Protein AF-A0AAV4QPP6-F1 (afdb_monomer_lite)

Structure (mmCIF, N/CA/C/O backbone):
data_AF-A0AAV4QPP6-F1
#
_entry.id   AF-A0AAV4QPP6-F1
#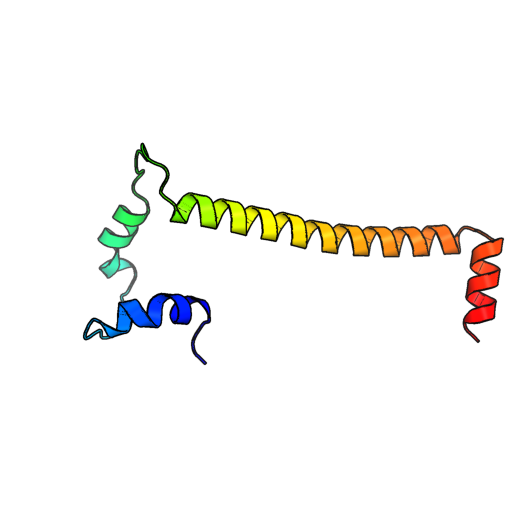
loop_
_atom_site.group_PDB
_atom_site.id
_atom_site.type_symbol
_atom_site.label_atom_id
_atom_site.label_alt_id
_atom_site.label_comp_id
_atom_site.label_asym_id
_atom_site.label_entity_id
_atom_site.label_seq_id
_atom_site.pdbx_PDB_ins_code
_atom_site.Cartn_x
_atom_site.Cartn_y
_atom_site.Cartn_z
_atom_site.occupancy
_atom_site.B_iso_or_equiv
_atom_site.auth_seq_id
_atom_site.auth_comp_id
_atom_site.auth_asym_id
_atom_site.auth_atom_id
_atom_site.pdbx_PDB_model_num
ATOM 1 N N . MET A 1 1 ? 1.918 -17.179 -1.667 1.00 47.09 1 MET A N 1
ATOM 2 C CA . MET A 1 1 ? 1.004 -16.242 -0.980 1.00 47.09 1 MET A CA 1
ATOM 3 C C . MET A 1 1 ? 1.116 -14.900 -1.697 1.00 47.09 1 MET A C 1
ATOM 5 O O . MET A 1 1 ? 2.136 -14.239 -1.564 1.00 47.09 1 MET A O 1
ATOM 9 N N . THR A 1 2 ? 0.168 -14.554 -2.567 1.00 59.47 2 THR A N 1
ATOM 10 C CA . THR A 1 2 ? 0.163 -13.263 -3.278 1.00 59.47 2 THR A CA 1
ATOM 11 C C . THR A 1 2 ? -0.408 -12.190 -2.361 1.00 59.47 2 THR A C 1
ATOM 13 O O . THR A 1 2 ? -1.460 -12.387 -1.758 1.00 59.47 2 THR A O 1
ATOM 16 N N . SER A 1 3 ? 0.282 -11.056 -2.236 1.00 77.69 3 SER A N 1
ATOM 17 C CA . SER A 1 3 ? -0.217 -9.911 -1.469 1.00 77.69 3 SER A CA 1
ATOM 18 C C . SER A 1 3 ? -1.577 -9.466 -2.013 1.00 77.69 3 SER A C 1
ATOM 20 O O . SER A 1 3 ? -1.724 -9.277 -3.221 1.00 77.69 3 SER A O 1
ATOM 22 N N . GLY A 1 4 ? -2.562 -9.245 -1.136 1.00 81.12 4 GLY A N 1
ATOM 23 C CA . GLY A 1 4 ? -3.895 -8.773 -1.538 1.00 81.12 4 GLY A CA 1
ATOM 24 C C . GLY A 1 4 ? -3.867 -7.451 -2.31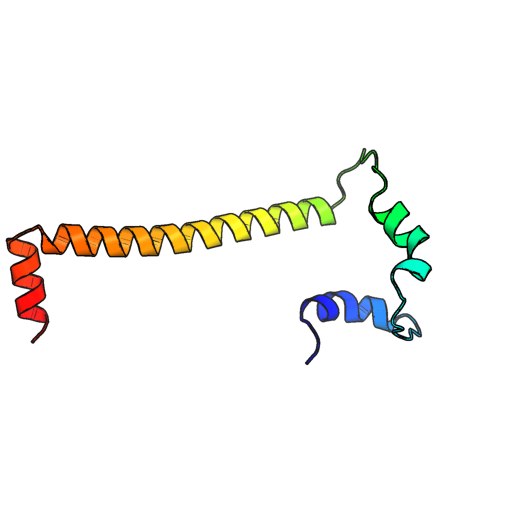8 1.00 81.12 4 GLY A C 1
ATOM 25 O O . GLY A 1 4 ? -4.740 -7.198 -3.142 1.00 81.12 4 GLY A O 1
ATOM 26 N N . ARG A 1 5 ? -2.818 -6.634 -2.137 1.00 80.50 5 ARG A N 1
ATOM 27 C CA . ARG A 1 5 ? -2.600 -5.413 -2.929 1.00 80.50 5 ARG A CA 1
ATOM 28 C C . ARG A 1 5 ? -2.242 -5.710 -4.383 1.00 80.50 5 ARG A C 1
ATOM 30 O O . ARG A 1 5 ? -2.689 -4.988 -5.263 1.00 80.50 5 ARG A O 1
ATOM 37 N N . LEU A 1 6 ? -1.475 -6.770 -4.635 1.00 83.56 6 LEU A N 1
ATOM 38 C CA . LEU A 1 6 ? -1.085 -7.163 -5.989 1.00 83.56 6 LEU A CA 1
ATOM 39 C C . LEU A 1 6 ? -2.278 -7.742 -6.758 1.00 83.56 6 LEU A C 1
ATOM 41 O O . LEU A 1 6 ? -2.431 -7.450 -7.938 1.00 83.56 6 LEU A O 1
ATOM 45 N N . LEU A 1 7 ? -3.163 -8.479 -6.070 1.00 85.06 7 LEU A N 1
ATOM 46 C CA . LEU A 1 7 ? -4.386 -9.043 -6.657 1.00 85.06 7 LEU A CA 1
ATOM 47 C C . LEU A 1 7 ? -5.283 -7.986 -7.315 1.00 85.06 7 LEU A C 1
ATOM 49 O O . LEU A 1 7 ? -5.880 -8.262 -8.351 1.00 85.06 7 LEU A O 1
ATOM 53 N N . ARG A 1 8 ? -5.319 -6.761 -6.772 1.00 84.94 8 ARG A N 1
ATOM 54 C CA . ARG A 1 8 ? -6.060 -5.633 -7.363 1.00 84.94 8 ARG A CA 1
ATOM 55 C C . ARG A 1 8 ? -5.599 -5.300 -8.783 1.00 84.94 8 ARG A C 1
ATOM 57 O O . ARG A 1 8 ? -6.411 -4.894 -9.603 1.00 84.94 8 ARG A O 1
ATOM 64 N N . TYR A 1 9 ? -4.309 -5.469 -9.057 1.00 88.88 9 TYR A N 1
ATOM 65 C CA . TYR A 1 9 ? -3.694 -5.116 -10.333 1.00 88.88 9 TYR A CA 1
ATOM 66 C C . TYR A 1 9 ? -3.477 -6.326 -11.244 1.00 88.88 9 TYR A C 1
ATOM 68 O O . TYR A 1 9 ? -2.927 -6.155 -12.325 1.00 88.88 9 TYR A O 1
ATOM 76 N N . VAL A 1 10 ? -3.900 -7.537 -10.852 1.00 88.31 10 VAL A N 1
ATOM 77 C CA . VAL A 1 10 ? -3.624 -8.765 -11.621 1.00 88.31 10 VAL A CA 1
ATOM 78 C C . VAL A 1 10 ? -4.124 -8.655 -13.052 1.00 88.31 10 VAL A C 1
ATOM 80 O O . VAL A 1 10 ? -3.342 -8.890 -13.960 1.00 88.31 10 VAL A O 1
ATOM 83 N N . SER A 1 11 ? -5.371 -8.230 -13.262 1.00 89.12 11 SER A N 1
ATOM 84 C CA . SER A 1 11 ? -5.953 -8.074 -14.602 1.00 89.12 11 SER A CA 1
ATOM 85 C C . SER A 1 11 ? -5.148 -7.122 -15.491 1.00 89.12 11 SER A C 1
ATOM 87 O O . SER A 1 11 ? -4.930 -7.407 -16.666 1.00 89.12 11 SER A O 1
ATOM 89 N N . PHE A 1 12 ? -4.666 -6.014 -14.926 1.00 90.69 12 PHE A N 1
ATOM 90 C CA . PHE A 1 12 ? -3.825 -5.053 -15.636 1.00 90.69 12 PHE A CA 1
ATOM 91 C C . PHE A 1 12 ? -2.435 -5.624 -15.942 1.00 90.69 12 PHE A C 1
ATOM 93 O O . PHE A 1 12 ? -1.964 -5.540 -17.070 1.00 90.69 12 PHE A O 1
ATOM 100 N N . LEU A 1 13 ? -1.786 -6.243 -14.955 1.00 90.88 13 LEU A N 1
ATOM 101 C CA . LEU A 1 13 ? -0.433 -6.781 -15.098 1.00 90.88 13 LEU A CA 1
ATOM 102 C C . LEU A 1 13 ? -0.383 -7.972 -16.060 1.00 90.88 13 LEU A C 1
ATOM 104 O O . LEU A 1 13 ? 0.589 -8.108 -16.794 1.00 90.88 13 LEU A O 1
ATOM 108 N N . THR A 1 14 ? -1.434 -8.796 -16.114 1.00 91.06 14 THR A N 1
ATOM 109 C CA . THR A 1 14 ? -1.524 -9.929 -17.053 1.00 91.06 14 THR A CA 1
ATOM 110 C C . THR A 1 14 ? -1.614 -9.509 -18.516 1.00 91.06 14 THR A C 1
ATOM 112 O O . THR A 1 14 ? -1.427 -10.347 -19.392 1.00 91.06 14 THR A O 1
ATOM 115 N N . ALA A 1 15 ? -1.901 -8.235 -18.800 1.00 94.62 15 ALA A N 1
ATOM 116 C CA . ALA A 1 15 ? -1.944 -7.726 -20.167 1.00 94.62 15 ALA A CA 1
ATOM 117 C C . ALA A 1 15 ? -0.547 -7.532 -20.786 1.00 94.62 15 ALA A C 1
ATOM 119 O O . ALA A 1 15 ? -0.449 -7.300 -21.989 1.00 94.62 15 ALA A O 1
ATOM 120 N N . PHE A 1 16 ? 0.521 -7.620 -19.989 1.00 94.00 16 PHE A N 1
ATOM 121 C CA . PHE A 1 16 ? 1.892 -7.395 -20.438 1.00 94.00 16 PHE A CA 1
ATOM 122 C C . PHE A 1 16 ? 2.785 -8.582 -20.070 1.00 94.00 16 PHE A C 1
ATOM 124 O O . PHE A 1 16 ? 2.597 -9.221 -19.032 1.00 94.00 16 PHE A O 1
ATOM 131 N N . ASP A 1 17 ? 3.787 -8.842 -20.907 1.00 94.88 17 ASP A N 1
ATOM 132 C CA . ASP A 1 17 ? 4.852 -9.793 -20.599 1.00 94.88 17 ASP A CA 1
ATOM 133 C C . ASP A 1 17 ? 5.878 -9.107 -19.688 1.00 94.88 17 ASP A C 1
ATOM 135 O O . ASP A 1 17 ? 6.709 -8.320 -20.144 1.00 94.88 17 ASP A O 1
ATOM 139 N N . ASN A 1 18 ? 5.731 -9.307 -18.376 1.00 89.94 18 ASN A N 1
ATOM 140 C CA . ASN A 1 18 ? 6.531 -8.626 -17.362 1.00 89.94 18 ASN A CA 1
ATOM 141 C C . ASN A 1 18 ? 7.474 -9.597 -16.656 1.00 89.94 18 ASN A C 1
ATOM 143 O O . ASN A 1 18 ? 7.054 -10.652 -16.181 1.00 89.94 18 ASN A O 1
ATOM 147 N N . GLU A 1 19 ? 8.707 -9.151 -16.435 1.00 93.62 19 GLU A N 1
ATOM 148 C CA . GLU A 1 19 ? 9.649 -9.785 -15.519 1.00 93.62 19 GLU A CA 1
ATOM 149 C C . GLU A 1 19 ? 9.855 -8.895 -14.285 1.00 93.62 19 GLU A C 1
ATOM 151 O O . GLU A 1 19 ? 10.099 -7.691 -14.395 1.00 93.62 19 GLU A O 1
ATOM 156 N N . VAL A 1 20 ? 9.743 -9.475 -13.086 1.00 89.69 20 VAL A N 1
ATOM 157 C CA . VAL A 1 20 ? 9.964 -8.743 -11.831 1.00 89.69 20 VAL A CA 1
ATOM 158 C C . VAL A 1 20 ? 11.438 -8.825 -11.455 1.00 89.69 20 VAL A C 1
ATOM 160 O O . VAL A 1 20 ? 11.918 -9.866 -11.013 1.00 89.69 20 VAL A O 1
ATOM 163 N N . ILE A 1 21 ? 12.132 -7.696 -11.570 1.00 94.00 21 ILE A N 1
ATOM 164 C CA . ILE A 1 21 ? 13.555 -7.554 -11.247 1.00 94.00 21 ILE A CA 1
ATOM 165 C C . ILE A 1 21 ? 13.766 -6.623 -10.054 1.00 94.00 21 ILE A C 1
ATOM 167 O O . ILE A 1 21 ? 13.154 -5.560 -9.939 1.00 94.00 21 ILE A O 1
ATOM 171 N N . PHE A 1 22 ? 14.662 -7.024 -9.153 1.00 94.38 22 PHE A N 1
ATOM 172 C CA . PHE A 1 22 ? 15.109 -6.170 -8.058 1.00 94.38 22 PHE A CA 1
ATOM 173 C C . PHE A 1 22 ? 16.135 -5.156 -8.575 1.00 94.38 22 PHE A C 1
ATOM 175 O O . PHE A 1 22 ? 17.178 -5.546 -9.096 1.00 94.38 22 PHE A O 1
ATOM 182 N N . MET A 1 23 ? 15.864 -3.866 -8.377 1.00 92.62 23 MET A N 1
ATOM 183 C CA . MET A 1 23 ? 16.785 -2.774 -8.707 1.00 92.62 23 MET A CA 1
ATOM 184 C C . MET A 1 23 ? 17.346 -2.145 -7.434 1.00 92.62 23 MET A C 1
ATOM 186 O O . MET A 1 23 ? 16.603 -1.839 -6.496 1.00 92.62 23 MET A O 1
ATOM 190 N N . LYS A 1 24 ? 18.663 -1.919 -7.395 1.00 94.06 24 LYS A N 1
ATOM 191 C CA . LYS A 1 24 ? 19.302 -1.237 -6.261 1.00 94.06 24 LYS A CA 1
ATOM 192 C C . LYS A 1 24 ? 18.910 0.241 -6.256 1.00 94.06 24 LYS A C 1
ATOM 194 O O . LYS A 1 24 ? 18.751 0.857 -7.304 1.00 94.06 24 LYS A O 1
ATOM 199 N N . GLY A 1 25 ? 18.833 0.849 -5.070 1.00 88.81 25 GLY A N 1
ATOM 200 C CA . GLY A 1 25 ? 18.391 2.245 -4.927 1.00 88.81 25 GLY A CA 1
ATOM 201 C C . GLY A 1 25 ? 19.202 3.259 -5.746 1.00 88.81 25 GLY A C 1
ATOM 202 O O . GLY A 1 25 ? 18.634 4.214 -6.261 1.00 88.81 25 GLY A O 1
ATOM 203 N N . ILE A 1 26 ? 20.503 3.012 -5.934 1.00 92.25 26 ILE A N 1
ATOM 204 C CA . ILE A 1 26 ? 21.392 3.869 -6.740 1.00 92.25 26 ILE A CA 1
ATOM 205 C C . ILE A 1 26 ? 20.997 3.843 -8.227 1.00 92.25 26 ILE A C 1
ATOM 207 O O . ILE A 1 26 ? 21.055 4.867 -8.899 1.00 92.25 26 ILE A O 1
ATOM 211 N N . GLU A 1 27 ? 20.552 2.693 -8.732 1.00 93.81 27 GLU A N 1
ATOM 212 C CA . GLU A 1 27 ? 20.125 2.510 -10.127 1.00 93.81 27 GLU A CA 1
ATOM 213 C C . GLU A 1 27 ? 18.704 3.050 -10.362 1.00 93.81 27 GLU A C 1
ATOM 215 O O . GLU A 1 27 ? 18.349 3.419 -11.478 1.00 93.81 27 GLU A O 1
ATOM 220 N N . ASN A 1 28 ? 17.903 3.164 -9.298 1.00 94.19 28 ASN A N 1
ATOM 221 C CA . ASN A 1 28 ? 16.526 3.654 -9.340 1.00 94.19 28 ASN A CA 1
ATOM 222 C C . ASN A 1 28 ? 16.390 5.153 -8.999 1.00 94.19 28 ASN A C 1
ATOM 224 O O . ASN A 1 28 ? 15.285 5.635 -8.738 1.00 94.19 28 ASN A O 1
ATOM 228 N N . ILE A 1 29 ? 17.500 5.902 -8.979 1.00 95.06 29 ILE A N 1
ATOM 229 C CA . ILE A 1 29 ? 17.527 7.286 -8.481 1.00 95.06 29 ILE A CA 1
ATOM 230 C C . ILE A 1 29 ? 16.591 8.215 -9.258 1.00 95.06 29 ILE A C 1
ATOM 232 O O . ILE A 1 29 ? 15.898 9.028 -8.661 1.00 95.06 29 ILE A O 1
ATOM 236 N N . ASN A 1 30 ? 16.492 8.047 -10.578 1.00 94.06 30 ASN A N 1
ATOM 237 C CA . ASN A 1 30 ? 15.624 8.882 -11.408 1.00 94.06 30 ASN A CA 1
ATOM 238 C C . ASN A 1 30 ? 14.144 8.669 -11.070 1.00 94.06 30 ASN A C 1
ATOM 240 O O . ASN A 1 30 ? 13.392 9.636 -10.957 1.00 94.06 30 ASN A O 1
ATOM 244 N N . ALA A 1 31 ? 13.728 7.413 -10.880 1.00 92.25 31 ALA A N 1
ATOM 245 C CA . ALA A 1 31 ? 12.357 7.101 -10.497 1.00 92.25 31 ALA A CA 1
ATOM 246 C C . ALA A 1 31 ? 12.056 7.596 -9.076 1.00 92.25 31 ALA A C 1
ATOM 248 O O . ALA A 1 31 ? 10.988 8.163 -8.851 1.00 92.25 31 ALA A O 1
ATOM 249 N N . ASP A 1 32 ? 13.002 7.455 -8.139 1.00 93.44 32 ASP A N 1
ATOM 250 C CA . ASP A 1 32 ? 12.866 8.005 -6.786 1.00 93.44 32 ASP A CA 1
ATOM 251 C C . ASP A 1 32 ? 12.712 9.537 -6.827 1.00 93.44 32 ASP A C 1
ATOM 253 O O . ASP A 1 32 ? 11.741 10.065 -6.282 1.00 93.44 32 ASP A O 1
ATOM 257 N N . CYS A 1 33 ? 13.572 10.247 -7.566 1.00 93.12 33 CYS A N 1
ATOM 258 C CA . CYS A 1 33 ? 13.490 11.698 -7.744 1.00 93.12 33 CYS A CA 1
ATOM 259 C C . CYS A 1 33 ? 12.150 12.140 -8.346 1.00 93.12 33 CYS A C 1
ATOM 261 O O . CYS A 1 33 ? 11.523 13.059 -7.822 1.00 93.12 33 CYS A O 1
ATOM 263 N N . LEU A 1 34 ? 11.688 11.483 -9.415 1.00 91.31 34 LEU A N 1
ATOM 264 C CA . LEU A 1 34 ? 10.410 11.811 -10.054 1.00 91.31 34 LEU A CA 1
ATOM 265 C C . LEU A 1 34 ? 9.217 11.508 -9.146 1.00 91.31 34 LEU A C 1
ATOM 267 O O . LEU A 1 34 ? 8.274 12.292 -9.106 1.00 91.31 34 LEU A O 1
ATOM 271 N N . SER A 1 35 ? 9.269 10.419 -8.378 1.00 90.38 35 SER A N 1
ATOM 272 C CA . SER A 1 35 ? 8.198 10.064 -7.440 1.00 90.38 35 SER A CA 1
ATOM 273 C C . SER A 1 35 ? 8.035 11.079 -6.301 1.00 90.38 35 SER A C 1
ATOM 275 O O . SER A 1 35 ? 6.940 11.235 -5.766 1.00 90.38 35 SER A O 1
ATOM 277 N N . ARG A 1 36 ? 9.117 11.786 -5.943 1.00 89.88 36 ARG A N 1
ATOM 278 C CA . ARG A 1 36 ? 9.147 12.8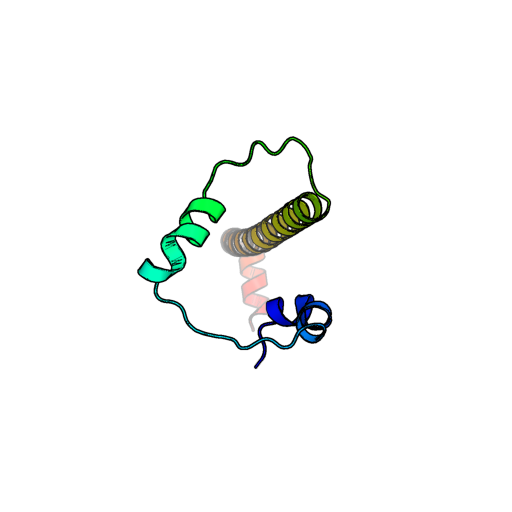22 -4.898 1.00 89.88 36 ARG A CA 1
ATOM 279 C C . ARG A 1 36 ? 8.969 14.234 -5.447 1.00 89.88 36 ARG A C 1
ATOM 281 O O . ARG A 1 36 ? 8.860 15.173 -4.658 1.00 89.88 36 ARG A O 1
ATOM 288 N N . ALA A 1 37 ? 8.994 14.404 -6.768 1.00 90.50 37 ALA A N 1
ATOM 289 C CA . ALA A 1 37 ? 8.882 15.715 -7.379 1.00 90.50 37 ALA A CA 1
ATOM 290 C C . ALA A 1 37 ? 7.522 16.336 -7.012 1.00 90.50 37 ALA A C 1
ATOM 292 O O . ALA A 1 37 ? 6.492 15.664 -7.114 1.00 90.50 37 ALA A O 1
ATOM 293 N N . PRO A 1 38 ? 7.483 17.607 -6.576 1.00 86.88 38 PRO A N 1
ATOM 294 C CA . PRO A 1 38 ? 6.232 18.255 -6.225 1.00 86.88 38 PRO A CA 1
ATOM 295 C C . PRO A 1 38 ? 5.366 18.392 -7.478 1.00 86.88 38 PRO A C 1
ATOM 297 O O . PRO A 1 38 ? 5.687 19.138 -8.403 1.00 86.88 38 PRO A O 1
ATOM 300 N N . ILE A 1 39 ? 4.250 17.668 -7.509 1.00 80.19 39 ILE A N 1
ATOM 301 C CA . ILE A 1 39 ? 3.257 17.799 -8.570 1.00 80.19 39 ILE A CA 1
ATOM 302 C C . ILE A 1 39 ? 2.313 18.928 -8.165 1.00 80.19 39 ILE A C 1
ATOM 304 O O . ILE A 1 39 ? 1.657 18.858 -7.126 1.00 80.19 39 ILE A O 1
ATOM 308 N N . ALA A 1 40 ? 2.202 19.960 -9.002 1.00 72.75 40 ALA A N 1
ATOM 309 C CA . ALA A 1 40 ? 1.130 20.943 -8.894 1.00 72.75 40 ALA A CA 1
ATOM 310 C C . ALA A 1 40 ? -0.194 20.270 -9.300 1.00 72.75 40 ALA A C 1
ATOM 312 O O . ALA A 1 40 ? -0.651 20.389 -10.437 1.00 72.75 40 ALA A O 1
ATOM 313 N N . GLN A 1 41 ? -0.777 19.485 -8.391 1.00 67.19 41 GLN A N 1
ATOM 314 C CA . GLN A 1 41 ? -2.034 18.779 -8.623 1.00 67.19 41 GLN A CA 1
ATOM 315 C C . GLN A 1 41 ? -3.171 19.790 -8.748 1.00 67.19 41 GLN A C 1
ATOM 317 O O . GLN A 1 41 ? -3.711 20.290 -7.766 1.00 67.19 41 GLN A O 1
ATOM 322 N N . LYS A 1 42 ? -3.514 20.108 -9.996 1.00 66.88 42 LYS A N 1
ATOM 323 C CA . LYS A 1 42 ? -4.617 21.009 -10.343 1.00 66.88 42 LYS A CA 1
ATOM 324 C C . LYS A 1 42 ? -5.971 20.292 -10.393 1.00 66.88 42 LYS A C 1
ATOM 326 O O . LYS A 1 42 ? -7.001 20.954 -10.385 1.00 66.88 42 LYS A O 1
ATOM 331 N N . ILE A 1 43 ? -5.963 18.959 -10.478 1.00 70.62 43 ILE A N 1
ATOM 332 C CA . ILE A 1 43 ? -7.143 18.115 -10.691 1.00 70.62 43 ILE A CA 1
ATOM 333 C C . ILE A 1 43 ? -7.091 16.963 -9.688 1.00 70.62 43 ILE A C 1
ATOM 335 O O . ILE A 1 43 ? -6.088 16.254 -9.606 1.00 70.62 43 ILE A O 1
ATOM 339 N N . LEU A 1 44 ? -8.166 16.797 -8.920 1.00 72.62 44 LEU A N 1
ATOM 340 C CA . LEU A 1 44 ? -8.374 15.625 -8.077 1.00 72.62 44 LEU A CA 1
ATOM 341 C C . LEU A 1 44 ? -8.744 14.451 -8.983 1.00 72.62 44 LEU A C 1
ATOM 343 O O . LEU A 1 44 ? -9.702 14.551 -9.745 1.00 72.62 44 LEU A O 1
ATOM 347 N N . THR A 1 45 ? -7.978 13.365 -8.923 1.00 80.06 45 THR A N 1
ATOM 348 C CA . THR A 1 45 ? -8.342 12.119 -9.603 1.00 80.06 45 THR A CA 1
ATOM 349 C C . THR A 1 45 ? -9.248 11.281 -8.707 1.00 80.06 45 THR A C 1
ATOM 351 O O . THR A 1 45 ? -9.142 11.346 -7.479 1.00 80.06 45 THR A O 1
ATOM 354 N N . ASP A 1 46 ? -10.110 10.465 -9.311 1.00 81.44 46 ASP A N 1
ATOM 355 C CA . ASP A 1 46 ? -11.035 9.599 -8.571 1.00 81.44 46 ASP A CA 1
ATOM 356 C C . ASP A 1 46 ? -10.292 8.685 -7.583 1.00 81.44 46 ASP A C 1
ATOM 358 O O . ASP A 1 46 ? -10.675 8.588 -6.419 1.00 81.44 46 ASP A O 1
ATOM 362 N N . ASP A 1 47 ? -9.148 8.119 -7.983 1.00 82.62 47 ASP A N 1
ATOM 363 C CA . ASP A 1 47 ? -8.293 7.311 -7.100 1.00 82.62 47 ASP A CA 1
ATOM 364 C C . ASP A 1 47 ? -7.836 8.065 -5.844 1.00 82.62 47 ASP A C 1
ATOM 366 O O . ASP A 1 47 ? -7.769 7.486 -4.757 1.00 82.62 47 ASP A O 1
ATOM 370 N N . MET A 1 48 ? -7.529 9.361 -5.955 1.00 78.75 48 MET A N 1
ATOM 371 C CA . MET A 1 48 ? -7.146 10.168 -4.794 1.00 78.75 48 MET A CA 1
ATOM 372 C C . MET A 1 48 ? -8.321 10.373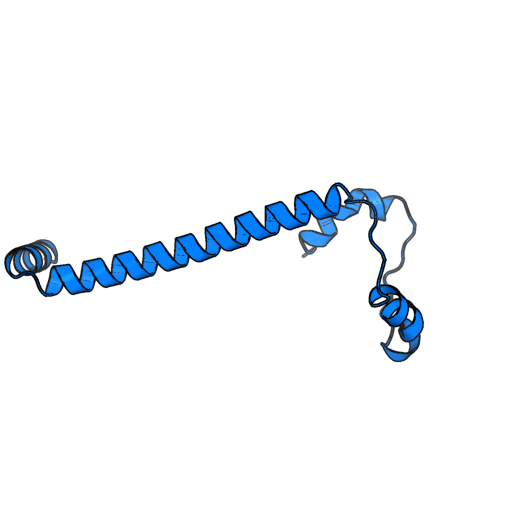 -3.840 1.00 78.75 48 MET A C 1
ATOM 374 O O . MET A 1 48 ? -8.127 10.343 -2.623 1.00 78.75 48 MET A O 1
ATOM 378 N N . ILE A 1 49 ? -9.525 10.570 -4.383 1.00 83.94 49 ILE A N 1
ATOM 379 C CA . ILE A 1 49 ? -10.753 10.726 -3.599 1.00 83.94 49 ILE A CA 1
ATOM 380 C C . ILE A 1 49 ? -11.049 9.416 -2.865 1.00 83.94 49 ILE A C 1
ATOM 382 O O . ILE A 1 49 ? -11.140 9.416 -1.636 1.00 83.94 49 ILE A O 1
ATOM 386 N N . PHE A 1 50 ? -11.057 8.287 -3.578 1.00 84.88 50 PHE A N 1
ATOM 387 C CA . PHE A 1 50 ? -11.284 6.968 -2.986 1.00 84.88 50 PHE A CA 1
ATOM 388 C C . PHE A 1 50 ? -10.254 6.620 -1.915 1.00 84.88 50 PHE A C 1
ATOM 390 O O . PHE A 1 50 ? -10.603 6.100 -0.853 1.00 84.88 50 PHE A O 1
ATOM 397 N N . ASN A 1 51 ? -8.973 6.910 -2.156 1.00 85.75 51 ASN A N 1
ATOM 398 C CA . ASN A 1 51 ? -7.925 6.609 -1.187 1.00 85.75 51 ASN A CA 1
ATOM 399 C C . ASN A 1 51 ? -8.052 7.486 0.069 1.00 85.75 51 ASN A C 1
ATOM 401 O O . ASN A 1 51 ? -7.826 7.012 1.184 1.00 85.75 51 ASN A O 1
ATOM 405 N N . LYS A 1 52 ? -8.470 8.747 -0.092 1.00 86.50 52 LYS A N 1
ATOM 406 C CA . LYS A 1 52 ? -8.750 9.649 1.029 1.00 86.50 52 LYS A CA 1
ATOM 407 C C . LYS A 1 52 ? -9.923 9.146 1.869 1.00 86.50 52 LYS A C 1
ATOM 409 O O . LYS A 1 52 ? -9.787 9.067 3.088 1.00 86.50 52 LYS A O 1
ATOM 414 N N . GLU A 1 53 ? -11.031 8.771 1.237 1.00 88.62 53 GLU A N 1
ATOM 415 C CA . GLU A 1 53 ? -12.204 8.213 1.923 1.00 88.62 53 GLU A CA 1
ATOM 416 C C . GLU A 1 53 ? -11.868 6.898 2.632 1.00 88.62 53 GLU A C 1
ATOM 418 O O . GLU A 1 53 ? -12.164 6.731 3.814 1.00 88.62 53 GLU A O 1
ATOM 423 N N . THR A 1 54 ? -11.159 5.992 1.955 1.00 88.62 54 THR A N 1
ATOM 424 C CA . THR A 1 54 ? -10.722 4.713 2.537 1.00 88.62 54 THR A CA 1
ATOM 425 C C . THR A 1 54 ? -9.859 4.936 3.778 1.00 88.62 54 THR A C 1
ATOM 427 O O . THR A 1 54 ? -10.038 4.271 4.799 1.00 88.62 54 THR A O 1
ATOM 430 N N . ASN A 1 55 ? -8.934 5.898 3.717 1.00 89.12 55 ASN A N 1
ATOM 431 C CA . ASN A 1 55 ? -8.095 6.250 4.856 1.00 89.12 55 ASN A CA 1
ATOM 432 C C . ASN A 1 55 ? -8.930 6.830 6.012 1.00 89.12 55 ASN A C 1
ATOM 434 O O . ASN A 1 55 ? -8.759 6.423 7.158 1.00 89.12 55 ASN A O 1
ATOM 438 N N . GLN A 1 56 ? -9.898 7.705 5.723 1.00 89.94 56 GLN A N 1
ATOM 439 C CA . GLN A 1 56 ? -10.812 8.229 6.743 1.00 89.94 56 GLN A CA 1
ATOM 440 C C . GLN A 1 56 ? -11.608 7.115 7.435 1.00 89.94 56 GLN A C 1
ATOM 442 O O . GLN A 1 56 ? -11.655 7.078 8.663 1.00 89.94 56 GLN A O 1
ATOM 447 N N . VAL A 1 57 ? -12.173 6.172 6.676 1.00 90.19 57 VAL A N 1
ATOM 448 C CA . VAL A 1 57 ? -12.903 5.020 7.232 1.00 90.19 57 VAL A CA 1
ATOM 449 C C . VAL A 1 57 ? -11.994 4.155 8.111 1.00 90.19 57 VAL A C 1
ATOM 451 O O . VAL A 1 57 ? -12.407 3.721 9.190 1.00 90.19 57 VAL A O 1
ATOM 454 N N . CYS A 1 58 ? -10.744 3.941 7.693 1.00 88.25 58 CYS A N 1
ATOM 455 C CA . CYS A 1 58 ? -9.745 3.210 8.473 1.00 88.25 58 CYS A CA 1
ATOM 456 C C . CYS A 1 58 ? -9.444 3.906 9.811 1.00 88.25 58 CYS A C 1
ATOM 458 O O . CYS A 1 58 ? -9.474 3.266 10.865 1.00 88.25 58 CYS A O 1
ATOM 460 N N . ILE A 1 59 ? -9.223 5.224 9.785 1.00 88.94 59 ILE A N 1
ATOM 461 C CA . ILE A 1 59 ? -8.974 6.035 10.985 1.00 88.94 59 ILE A CA 1
ATOM 462 C C . ILE A 1 59 ? -10.174 5.971 11.935 1.00 88.94 59 ILE A C 1
ATOM 464 O O . ILE A 1 59 ? -10.000 5.696 13.120 1.00 88.94 59 ILE A O 1
ATOM 468 N N . ILE A 1 60 ? -11.392 6.170 11.422 1.00 88.25 60 ILE A N 1
ATOM 469 C CA . ILE A 1 60 ? -12.623 6.118 12.225 1.00 88.25 60 ILE A CA 1
ATOM 470 C C . ILE A 1 60 ? -12.776 4.746 12.887 1.00 88.25 60 ILE A C 1
ATOM 472 O O . ILE A 1 60 ? -13.044 4.668 14.083 1.00 88.25 60 ILE A O 1
ATOM 476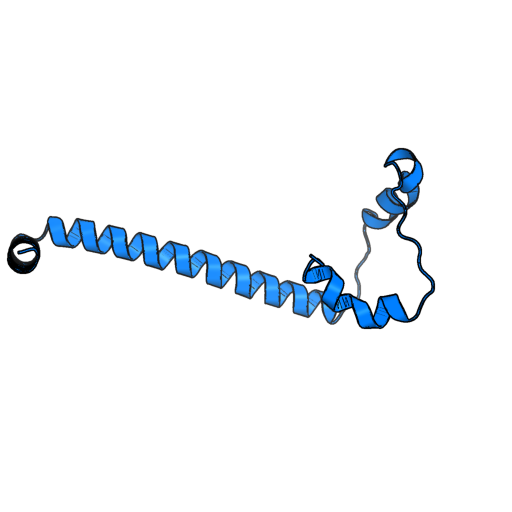 N N . SER A 1 61 ? -12.564 3.667 12.133 1.00 85.00 61 SER A N 1
ATOM 477 C CA . SER A 1 61 ? -12.687 2.299 12.651 1.00 85.00 61 SER A CA 1
ATOM 478 C C . SER A 1 61 ? -11.644 2.006 13.731 1.00 85.00 61 SER A C 1
ATOM 480 O O . SER A 1 61 ? -11.973 1.451 14.776 1.00 85.00 61 SER A O 1
ATOM 482 N N . THR A 1 62 ? -10.400 2.437 13.515 1.00 80.38 62 THR A N 1
ATOM 483 C CA . THR A 1 62 ? -9.306 2.271 14.485 1.00 80.38 62 THR A CA 1
ATOM 484 C C . THR A 1 62 ? -9.595 3.034 15.778 1.00 80.38 62 THR A C 1
ATOM 486 O O . THR A 1 62 ? -9.458 2.489 16.873 1.00 80.38 62 THR A O 1
ATOM 489 N N . ASN A 1 63 ? -10.065 4.277 15.662 1.00 81.69 63 ASN A N 1
ATOM 490 C CA . ASN A 1 63 ? -10.431 5.092 16.817 1.00 81.69 63 ASN A CA 1
ATOM 491 C C . ASN A 1 63 ? -11.632 4.511 17.568 1.00 81.69 63 ASN A C 1
ATOM 493 O O . ASN A 1 63 ? -11.643 4.542 18.794 1.00 81.69 63 ASN A O 1
ATOM 497 N N . LYS A 1 64 ? -12.607 3.932 16.859 1.00 81.69 64 LYS A N 1
ATOM 498 C CA . LYS A 1 64 ? -13.766 3.284 17.480 1.00 81.69 64 LYS A CA 1
ATOM 499 C C . LYS A 1 64 ? -13.359 2.087 18.347 1.00 81.69 64 LYS A C 1
ATOM 501 O O . LYS A 1 64 ? -13.799 2.003 19.490 1.00 81.69 64 LYS A O 1
ATOM 506 N N . ILE A 1 65 ? -12.462 1.229 17.851 1.00 75.19 65 ILE A N 1
ATOM 507 C CA . ILE A 1 65 ? -11.906 0.101 18.626 1.00 75.19 65 ILE A CA 1
ATOM 508 C C . ILE A 1 65 ? -11.216 0.610 19.898 1.00 75.19 65 ILE A C 1
ATOM 510 O O . ILE A 1 65 ? -11.427 0.071 20.981 1.00 75.19 65 ILE A O 1
ATOM 514 N N . SER A 1 66 ? -10.431 1.684 19.776 1.00 75.38 66 SER A N 1
ATOM 515 C CA . SER A 1 66 ? -9.771 2.316 20.922 1.00 75.38 66 SER A CA 1
ATOM 516 C C . SER A 1 66 ? -10.785 2.826 21.953 1.00 75.38 66 SER A C 1
ATOM 518 O O . SER A 1 66 ? -10.657 2.544 23.142 1.00 75.38 66 SER A O 1
ATOM 520 N N . THR A 1 67 ? -11.846 3.508 21.509 1.00 82.75 67 THR A N 1
ATOM 521 C CA . THR A 1 67 ? -12.884 4.009 22.421 1.00 82.75 67 THR A CA 1
ATOM 522 C C . THR A 1 67 ? -13.670 2.895 23.095 1.00 82.75 67 THR A C 1
ATOM 524 O O . THR A 1 67 ? -13.940 3.007 24.281 1.00 82.75 67 THR A O 1
ATOM 527 N N . GLU A 1 68 ? -14.010 1.811 22.393 1.00 84.94 68 GLU A N 1
ATOM 528 C CA . GLU A 1 68 ? -14.733 0.680 22.988 1.00 84.94 68 GLU A CA 1
ATOM 529 C C . GLU A 1 68 ? -13.914 0.018 24.103 1.00 84.94 68 GLU A C 1
ATOM 531 O O . GLU A 1 68 ? -14.455 -0.258 25.172 1.00 84.94 68 GLU A O 1
ATOM 536 N N . HIS A 1 69 ? -12.607 -0.166 23.893 1.00 80.06 69 HIS A N 1
ATOM 537 C CA . HIS A 1 69 ? -11.713 -0.716 24.913 1.00 80.06 69 HIS A CA 1
ATOM 538 C C . HIS A 1 69 ? -11.570 0.221 26.117 1.00 80.06 69 HIS A C 1
ATOM 540 O O . HIS A 1 69 ? -11.723 -0.211 27.256 1.00 80.06 69 HIS A O 1
ATOM 546 N N . LEU A 1 70 ? -11.334 1.515 25.875 1.00 83.81 70 LEU A N 1
ATOM 547 C CA . LEU A 1 70 ? -11.225 2.516 26.941 1.00 83.81 70 LEU A CA 1
ATOM 548 C C . LEU A 1 70 ? -12.519 2.621 27.755 1.00 83.81 70 LEU A C 1
ATOM 550 O O . LEU A 1 70 ? -12.479 2.713 28.979 1.00 83.81 70 LEU A O 1
ATOM 554 N N . ILE A 1 71 ? -13.670 2.578 27.084 1.00 88.38 71 ILE A N 1
ATOM 555 C CA . ILE A 1 71 ? -14.986 2.597 27.722 1.00 88.38 71 ILE A CA 1
ATOM 556 C C . ILE A 1 71 ? -15.201 1.323 28.545 1.00 88.38 71 ILE A C 1
ATOM 558 O O . ILE A 1 71 ? -15.697 1.413 29.663 1.00 88.38 71 ILE A O 1
ATOM 562 N N . ALA A 1 72 ? -14.813 0.149 28.040 1.00 87.75 72 ALA A N 1
ATOM 563 C CA . ALA A 1 72 ? -14.923 -1.105 28.783 1.00 87.75 72 ALA A CA 1
ATOM 564 C C . ALA A 1 72 ? -14.058 -1.108 30.054 1.00 87.75 72 ALA A C 1
ATOM 566 O O . ALA A 1 72 ? -14.537 -1.520 31.112 1.00 87.75 72 ALA A O 1
ATOM 567 N N . ASP A 1 73 ? -12.822 -0.608 29.972 1.00 88.94 73 ASP A N 1
ATOM 568 C CA . ASP A 1 73 ? -11.940 -0.467 31.135 1.00 88.94 73 ASP A CA 1
ATOM 569 C C . ASP A 1 73 ? -12.512 0.530 32.147 1.00 88.94 73 ASP A C 1
ATOM 571 O O . ASP A 1 73 ? -12.597 0.217 33.333 1.00 88.94 73 ASP A O 1
ATOM 575 N N . THR A 1 74 ? -13.004 1.676 31.668 1.00 91.00 74 THR A N 1
ATOM 576 C CA . THR A 1 74 ? -13.634 2.701 32.512 1.00 91.00 74 THR A CA 1
ATOM 577 C C . THR A 1 74 ? -14.881 2.147 33.203 1.00 91.00 74 THR A C 1
ATOM 579 O O . THR A 1 74 ? -15.043 2.304 34.408 1.00 91.00 74 THR A O 1
ATOM 582 N N . PHE A 1 75 ? -15.749 1.431 32.479 1.00 90.38 75 PHE A N 1
ATOM 583 C CA . PHE A 1 75 ? -16.910 0.774 33.079 1.00 90.38 75 PHE A CA 1
ATOM 584 C C . PHE A 1 75 ? -16.500 -0.259 34.118 1.00 90.38 75 PHE A C 1
ATOM 586 O O . PHE A 1 75 ? -17.160 -0.358 35.148 1.00 90.38 75 PHE A O 1
ATOM 593 N N . ARG A 1 76 ? -15.437 -1.030 33.872 1.00 88.75 76 ARG A N 1
ATOM 594 C CA . ARG A 1 76 ? -14.939 -2.006 34.842 1.00 88.75 76 ARG A CA 1
ATOM 595 C C . ARG A 1 76 ? -14.479 -1.318 36.124 1.00 88.75 76 ARG A C 1
ATOM 597 O O . ARG A 1 76 ? -14.869 -1.771 37.194 1.00 88.75 76 ARG A O 1
ATOM 604 N N . GLU A 1 77 ? -13.692 -0.252 36.002 1.00 92.25 77 GLU A N 1
ATOM 605 C CA . GLU A 1 77 ? -13.177 0.522 37.135 1.00 92.25 77 GLU A CA 1
ATOM 606 C C . GLU A 1 77 ? -14.313 1.176 37.932 1.00 92.25 77 GLU A C 1
ATOM 608 O O . GLU A 1 77 ? -14.411 0.958 39.136 1.00 92.25 77 GLU A O 1
ATOM 613 N N . GLU A 1 78 ? -15.236 1.874 37.268 1.00 89.69 78 GLU A N 1
ATOM 614 C CA . GLU A 1 78 ? -16.393 2.510 37.919 1.00 89.69 78 GLU A CA 1
ATOM 615 C C . GLU A 1 78 ? -17.339 1.480 38.568 1.00 89.69 78 GLU A C 1
ATOM 617 O O . GLU A 1 78 ? -17.840 1.686 39.672 1.00 89.69 78 GLU A O 1
ATOM 622 N N . THR A 1 79 ? -17.539 0.320 37.932 1.00 90.06 79 THR A N 1
ATOM 623 C CA . THR A 1 79 ? -18.338 -0.787 38.496 1.00 90.06 79 THR A CA 1
ATOM 624 C C . THR A 1 79 ? -17.692 -1.389 39.747 1.00 90.06 79 THR A C 1
ATOM 626 O O . THR A 1 79 ? -18.403 -1.873 40.625 1.00 90.06 79 THR A O 1
ATOM 629 N N . ASP A 1 80 ? -16.358 -1.392 39.830 1.00 89.56 80 ASP A N 1
ATOM 630 C CA . ASP A 1 80 ? -15.629 -1.890 41.001 1.00 89.56 80 ASP A CA 1
ATOM 631 C C . ASP A 1 80 ? -15.649 -0.886 42.168 1.00 89.56 80 ASP A C 1
ATOM 633 O O . ASP A 1 80 ? -15.579 -1.309 43.325 1.00 89.56 80 ASP A O 1
ATOM 637 N N . VAL A 1 81 ? -15.784 0.416 41.878 1.00 92.69 81 VAL A N 1
ATOM 638 C CA . VAL A 1 81 ? -15.955 1.488 42.877 1.00 92.69 81 VAL A CA 1
ATOM 639 C C . VAL A 1 81 ? -17.367 1.494 43.475 1.00 92.69 81 VAL A C 1
ATOM 641 O O . VAL A 1 81 ? -17.525 1.766 44.666 1.00 92.69 81 VAL A O 1
ATOM 644 N N . ASP A 1 82 ? -18.396 1.181 42.685 1.00 93.06 82 ASP A N 1
ATOM 645 C CA . ASP A 1 82 ? -19.779 1.109 43.166 1.00 93.06 82 ASP A CA 1
ATOM 646 C C . ASP A 1 82 ? -20.020 -0.141 44.037 1.00 93.06 82 ASP A C 1
ATOM 648 O O . ASP A 1 82 ? -19.912 -1.287 43.595 1.00 93.06 82 ASP A O 1
ATOM 652 N N . GLU A 1 83 ? -20.391 0.074 45.301 1.00 89.12 83 GLU A N 1
ATOM 653 C CA . GLU A 1 83 ? -20.561 -0.988 46.300 1.00 89.12 83 GLU A CA 1
ATOM 654 C C . GLU A 1 83 ? -21.688 -1.980 45.945 1.00 89.12 83 GLU A C 1
ATOM 656 O O . GLU A 1 83 ? -21.568 -3.191 46.185 1.00 89.12 83 GLU A O 1
ATOM 661 N N . GLN A 1 84 ? -22.779 -1.500 45.338 1.00 90.94 84 GLN A N 1
ATOM 662 C CA . GLN A 1 84 ? -23.910 -2.343 44.950 1.00 90.94 84 GLN A CA 1
ATOM 663 C C . GLN A 1 84 ? -23.562 -3.188 43.724 1.00 90.94 84 GLN A C 1
ATOM 665 O O . GLN A 1 84 ? -23.810 -4.3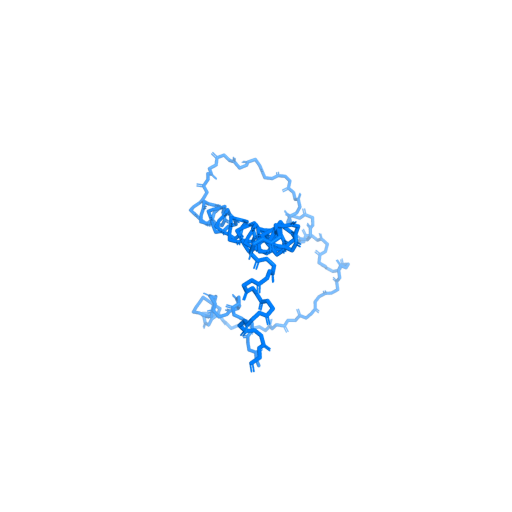99 43.714 1.00 90.94 84 GLN A O 1
ATOM 670 N N . LEU A 1 85 ? -22.962 -2.576 42.703 1.00 87.50 85 LEU A N 1
ATOM 671 C CA . LEU A 1 85 ? -22.602 -3.255 41.461 1.00 87.50 85 LEU A CA 1
ATOM 672 C C . LEU A 1 85 ? -21.430 -4.227 41.655 1.00 87.50 85 LEU A C 1
ATOM 674 O O . LEU A 1 85 ? -21.490 -5.353 41.151 1.00 87.50 85 LEU A O 1
ATOM 678 N N . SER A 1 86 ? -20.429 -3.870 42.463 1.00 87.50 86 SER A N 1
ATOM 679 C CA . SER A 1 86 ? -19.323 -4.757 42.848 1.00 87.50 86 SER A CA 1
ATOM 680 C C . SER A 1 86 ? -19.830 -6.009 43.578 1.00 87.50 86 SER A C 1
ATOM 682 O O . SER A 1 86 ? -19.456 -7.140 43.245 1.00 87.50 86 SER A O 1
ATOM 684 N N . SER A 1 87 ? -20.797 -5.847 44.489 1.00 87.50 87 SER A N 1
ATOM 685 C CA . SER A 1 87 ? -21.452 -6.966 45.182 1.00 87.50 87 SER A CA 1
ATOM 686 C C . SER A 1 87 ? -22.214 -7.899 44.227 1.00 87.50 87 SER A C 1
ATOM 688 O O . SER A 1 87 ? -22.224 -9.121 44.410 1.00 87.50 87 SER A O 1
ATOM 690 N N . ILE A 1 88 ? -22.857 -7.347 43.192 1.00 89.25 88 ILE A N 1
ATOM 691 C CA . ILE A 1 88 ? -23.567 -8.115 42.156 1.00 89.25 88 ILE A CA 1
ATOM 692 C C . ILE A 1 88 ? -22.572 -8.854 41.250 1.00 89.25 88 ILE A C 1
ATOM 694 O O . ILE A 1 88 ? -22.776 -10.035 40.956 1.00 89.25 88 ILE A O 1
ATOM 698 N N . LYS A 1 89 ? -21.477 -8.206 40.843 1.00 87.06 89 LYS A N 1
ATOM 699 C CA . LYS A 1 89 ? -20.399 -8.806 40.042 1.00 87.06 89 LYS A CA 1
ATOM 700 C C . LYS A 1 89 ? -19.774 -10.008 40.756 1.00 87.06 89 LYS A C 1
ATOM 702 O O . LYS A 1 89 ? -19.636 -11.072 40.158 1.00 87.06 89 LYS A O 1
ATOM 707 N N . GLN A 1 90 ? -19.480 -9.881 42.051 1.00 84.69 90 GLN A N 1
ATOM 708 C CA . GLN A 1 90 ? -18.921 -10.969 42.863 1.00 84.69 90 GLN A CA 1
ATOM 709 C C . GLN A 1 90 ? -19.902 -12.135 43.060 1.00 84.69 90 GLN A C 1
ATOM 711 O O . GLN A 1 90 ? -19.488 -13.294 43.039 1.00 84.69 90 GLN A O 1
ATOM 716 N N . LYS A 1 91 ? -21.205 -11.856 43.210 1.00 85.81 91 LYS A N 1
ATOM 717 C CA . LYS A 1 91 ? -22.246 -12.895 43.307 1.00 85.81 91 LYS A CA 1
ATOM 718 C C . LYS A 1 91 ? -22.405 -13.714 42.025 1.00 85.81 91 LYS A C 1
ATOM 720 O O . LYS A 1 91 ? -22.646 -14.910 42.126 1.00 85.81 91 LYS A O 1
ATOM 725 N N . ASN A 1 92 ? -22.275 -13.084 40.857 1.00 77.31 92 ASN A N 1
ATOM 726 C CA . ASN A 1 92 ? -22.414 -13.741 39.549 1.00 77.31 92 ASN A CA 1
ATOM 727 C C . ASN A 1 92 ? -21.110 -14.374 39.026 1.00 77.31 92 ASN A C 1
ATOM 729 O O . ASN A 1 92 ? -21.125 -15.024 37.987 1.00 77.31 92 ASN A O 1
ATOM 733 N N . SER A 1 93 ? -19.982 -14.181 39.719 1.00 70.69 93 SER A N 1
ATOM 734 C CA . SER A 1 93 ? -18.689 -14.789 39.371 1.00 70.69 93 SER A CA 1
ATOM 735 C C . SER A 1 93 ? -18.469 -16.177 40.010 1.00 70.69 93 SER A C 1
ATOM 737 O O . SER A 1 93 ? -17.366 -16.718 39.905 1.00 70.69 93 SER A O 1
ATOM 739 N N . LYS A 1 94 ? -19.482 -16.732 40.690 1.00 50.19 94 LYS A N 1
ATOM 740 C CA . LYS A 1 94 ? -19.528 -18.108 41.215 1.00 50.19 94 LYS A CA 1
ATOM 741 C C . LYS A 1 94 ? -20.352 -19.002 40.302 1.00 50.19 94 LYS A C 1
ATOM 743 O O . LYS A 1 94 ? -19.952 -20.177 40.166 1.00 50.19 94 LYS A O 1
#

Foldseek 3Di:
DDDPVVVVCCVVVVVDDDDDDDDDCVRCVVVVCVVPPDDPCPDDDPVNVVVVVVVVVVVVVVVVVVVVVVVVVVCVVVLCVDPVSVVVVVVVVD

Organism: NCBI:txid1538125

pLDDT: mean 85.57, std 8.82, range [47.09, 95.06]

Radius of gyration: 25.79 Å; chains: 1; bounding box: 45×39×67 Å

Secondary structure (DSSP, 8-state):
---HHHHTTHHHHTTS--------TTTTHHHHHHHHS-----S--HHHHHHHHHHHHHHHHHHHHHHHHHHHHHHHHHHHHSHHHHHHHHHHT-

Sequence (94 aa):
MTSGRLLRYVSFLTAFDNEVIFMKGIENINADCLSRAPIAQKILTDDMIFNKETNQVCIISTNKISTEHLIADTFREETDVDEQLSSIKQKNSK